Protein AF-A0A8C4NGH7-F1 (afdb_monomer)

Organism: Eptatretus burgeri (NCBI:txid7764)

Mean predicted aligned error: 16.26 Å

pLDDT: mean 72.58, std 25.16, range [23.64, 98.5]

InterPro domains:
  IPR001079 Galectin, carbohydrate recognition domain [PF00337] (56-141)
  IPR001079 Galectin, carbohydrate recognition domain [PS51304] (57-165)
  IPR001079 Galectin, carbohydrate recognition domain [SM00276] (55-165)
  IPR001079 Galectin, carbohydrate recognition domain [SM00908] (61-165)
  IPR001079 Galectin, carbohydrate recognition domain [cd00070] (57-141)
  IPR013320 Concanavalin A-like lectin/glucanase domain superfamily [SSF49899] (52-142)
  IPR044156 Galectin-like [PTHR11346] (48-142)

Structure (mmCIF, N/CA/C/O backbone):
data_AF-A0A8C4NGH7-F1
#
_entry.id   AF-A0A8C4NGH7-F1
#
loop_
_atom_site.group_PDB
_atom_site.id
_atom_site.type_symbol
_atom_site.label_atom_id
_atom_site.label_alt_id
_atom_site.label_comp_id
_atom_site.label_asym_id
_atom_site.label_entity_id
_atom_site.label_seq_id
_atom_site.pdbx_PDB_ins_code
_atom_site.Cartn_x
_atom_site.Cartn_y
_atom_site.Cartn_z
_atom_site.occupancy
_atom_site.B_iso_or_equiv
_atom_site.auth_seq_id
_atom_site.auth_comp_id
_atom_site.auth_asym_id
_atom_site.auth_atom_id
_atom_site.pdbx_PDB_model_num
ATOM 1 N N . MET A 1 1 ? 7.669 4.379 12.707 1.00 23.64 1 MET A N 1
ATOM 2 C CA . MET A 1 1 ? 7.818 3.039 12.098 1.00 23.64 1 MET A CA 1
ATOM 3 C C . MET A 1 1 ? 6.570 2.270 12.477 1.00 23.64 1 MET A C 1
ATOM 5 O O . MET A 1 1 ? 6.310 2.202 13.666 1.00 23.64 1 MET A O 1
ATOM 9 N N . ILE A 1 2 ? 5.733 1.847 11.528 1.00 25.05 2 ILE A N 1
ATOM 10 C CA . ILE A 1 2 ? 4.438 1.231 11.863 1.00 25.05 2 ILE A CA 1
ATOM 11 C C . ILE A 1 2 ? 4.459 -0.230 11.435 1.00 25.05 2 ILE A C 1
ATOM 13 O O . ILE A 1 2 ? 4.756 -0.557 10.286 1.00 25.05 2 ILE A O 1
ATOM 17 N N . GLU A 1 3 ? 4.181 -1.073 12.421 1.00 24.80 3 GLU A N 1
ATOM 18 C CA . GLU A 1 3 ? 4.043 -2.518 12.353 1.00 24.80 3 GLU A CA 1
ATOM 19 C C . GLU A 1 3 ? 2.740 -2.893 11.625 1.00 24.80 3 GLU A C 1
ATOM 21 O O . GLU A 1 3 ? 1.686 -2.288 11.811 1.00 24.80 3 GLU A O 1
ATOM 26 N N . SER A 1 4 ? 2.815 -3.871 10.735 1.00 30.39 4 SER A N 1
ATOM 27 C CA . SER A 1 4 ? 1.724 -4.426 9.932 1.00 30.39 4 SER A CA 1
ATOM 28 C C . SER A 1 4 ? 2.105 -5.844 9.520 1.00 30.39 4 SER A C 1
ATOM 30 O O . SER A 1 4 ? 2.821 -6.062 8.545 1.00 30.39 4 SER A O 1
ATOM 32 N N . THR A 1 5 ? 1.698 -6.809 10.339 1.00 29.20 5 THR A N 1
ATOM 33 C CA . THR A 1 5 ? 1.953 -8.241 10.172 1.00 29.20 5 THR A CA 1
ATOM 34 C C . THR A 1 5 ? 1.514 -8.717 8.785 1.00 29.20 5 THR A C 1
ATOM 36 O O . THR A 1 5 ? 0.341 -8.594 8.435 1.00 29.20 5 THR A O 1
ATOM 39 N N . PHE A 1 6 ? 2.430 -9.308 8.015 1.00 35.62 6 PHE A N 1
ATOM 40 C CA . PHE A 1 6 ? 2.111 -9.964 6.745 1.00 35.62 6 PHE A CA 1
ATOM 41 C C . PHE A 1 6 ? 2.149 -11.485 6.919 1.00 35.62 6 PHE A C 1
ATOM 43 O O . PHE A 1 6 ? 3.061 -12.025 7.522 1.00 35.62 6 PHE A O 1
ATOM 50 N N . SER A 1 7 ? 1.170 -12.222 6.408 1.00 25.78 7 SER A N 1
ATOM 51 C CA . SER A 1 7 ? 1.259 -13.685 6.298 1.00 25.78 7 SER A CA 1
ATOM 52 C C . SER A 1 7 ? 1.273 -14.055 4.824 1.00 25.78 7 SER A C 1
ATOM 54 O O . SER A 1 7 ? 0.257 -13.931 4.139 1.00 25.78 7 SER A O 1
ATOM 56 N N . LEU A 1 8 ? 2.431 -14.488 4.324 1.00 30.92 8 LEU A N 1
ATOM 57 C CA . LEU A 1 8 ? 2.545 -15.061 2.989 1.00 30.92 8 LEU A CA 1
ATOM 58 C C . LEU A 1 8 ? 2.083 -16.520 3.075 1.00 30.92 8 LEU A C 1
ATOM 60 O O . LEU A 1 8 ? 2.815 -17.372 3.565 1.00 30.92 8 LEU A O 1
ATOM 64 N N . VAL A 1 9 ? 0.860 -16.804 2.632 1.00 26.34 9 VAL A N 1
ATOM 65 C CA . VAL A 1 9 ? 0.392 -18.181 2.440 1.00 26.34 9 VAL A CA 1
ATOM 66 C C . VAL A 1 9 ? 0.198 -18.369 0.945 1.00 26.34 9 VAL A C 1
ATOM 68 O O . VAL A 1 9 ? -0.762 -17.870 0.367 1.00 26.34 9 VAL A O 1
ATOM 71 N N . THR A 1 10 ? 1.133 -19.063 0.305 1.00 27.73 10 THR A N 1
ATOM 72 C CA . THR A 1 10 ? 0.933 -19.612 -1.038 1.00 27.73 10 THR A CA 1
ATOM 73 C C . THR A 1 10 ? 0.977 -21.130 -0.945 1.00 27.73 10 THR A C 1
ATOM 75 O O . THR A 1 10 ? 2.050 -21.674 -0.687 1.00 27.73 10 THR A O 1
ATOM 78 N N . PRO A 1 11 ? -0.139 -21.827 -1.203 1.00 31.75 11 PRO A N 1
ATOM 79 C CA . PRO A 1 11 ? -0.091 -23.226 -1.583 1.00 31.75 11 PRO A CA 1
ATOM 80 C C . PRO A 1 11 ? -0.829 -23.417 -2.912 1.00 31.75 11 PRO A C 1
ATOM 82 O O . PRO A 1 11 ? -2.027 -23.170 -2.969 1.00 31.75 11 PRO A O 1
ATOM 85 N N . TRP A 1 12 ? -0.145 -23.879 -3.965 1.00 28.33 12 TRP A N 1
ATOM 86 C CA . TRP A 1 12 ? -0.728 -24.883 -4.867 1.00 28.33 12 TRP A CA 1
ATOM 87 C C . TRP A 1 12 ? 0.313 -25.475 -5.832 1.00 28.33 12 TRP A C 1
ATOM 89 O O . TRP A 1 12 ? 0.667 -24.867 -6.837 1.00 28.33 12 TRP A O 1
ATOM 99 N N . PHE A 1 13 ? 0.729 -26.711 -5.570 1.00 31.38 13 PHE A N 1
ATOM 100 C CA . PHE A 1 13 ? 0.870 -27.723 -6.615 1.00 31.38 13 PHE A CA 1
ATOM 101 C C . PHE A 1 13 ? 0.069 -28.934 -6.127 1.00 31.38 13 PHE A C 1
ATOM 103 O O . PHE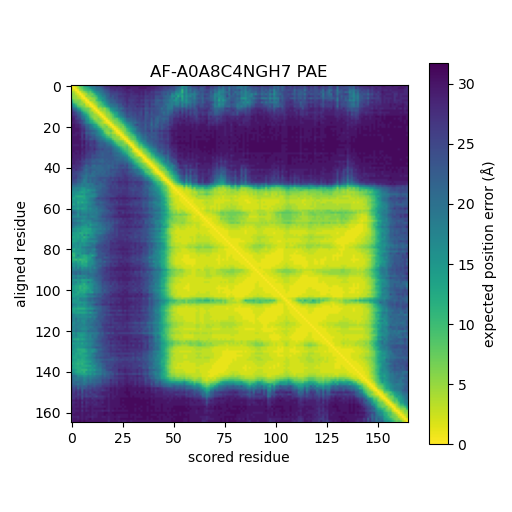 A 1 13 ? 0.574 -29.742 -5.356 1.00 31.38 13 PHE A O 1
ATOM 110 N N . ALA A 1 14 ? -1.203 -29.037 -6.519 1.00 30.02 14 ALA A N 1
ATOM 111 C CA . ALA A 1 14 ? -1.881 -30.326 -6.508 1.00 30.02 14 ALA A CA 1
ATOM 112 C C . ALA A 1 14 ? -1.475 -31.045 -7.796 1.00 30.02 14 ALA A C 1
ATOM 114 O O . ALA A 1 14 ? -1.844 -30.616 -8.889 1.00 30.02 14 ALA A O 1
ATOM 115 N N . ALA A 1 15 ? -0.685 -32.105 -7.660 1.00 32.03 15 ALA A N 1
ATOM 116 C CA . ALA A 1 15 ? -0.432 -33.054 -8.729 1.00 32.03 15 ALA A CA 1
ATOM 117 C C . ALA A 1 15 ? -1.364 -34.263 -8.540 1.00 32.03 15 ALA A C 1
ATOM 119 O O . ALA A 1 15 ? -1.253 -34.994 -7.564 1.00 32.03 15 ALA A O 1
ATOM 120 N N . PHE A 1 16 ? -2.293 -34.380 -9.489 1.00 32.56 16 PHE A N 1
ATOM 121 C CA . PHE A 1 16 ? -2.906 -35.574 -10.082 1.00 32.56 16 PHE A CA 1
ATOM 122 C C . PHE A 1 16 ? -3.506 -36.694 -9.206 1.00 32.56 16 PHE A C 1
ATOM 124 O O . PHE A 1 16 ? -2.825 -37.516 -8.609 1.00 32.56 16 PHE A O 1
ATOM 131 N N . SER A 1 17 ? -4.839 -36.751 -9.299 1.00 33.84 17 SER A N 1
ATOM 132 C CA . SER A 1 17 ? -5.652 -37.866 -9.810 1.00 33.84 17 SER A CA 1
ATOM 133 C C . SER A 1 17 ? -5.343 -39.300 -9.368 1.00 33.84 17 SER A C 1
ATOM 135 O O . SER A 1 17 ? -4.386 -39.908 -9.835 1.00 33.84 17 SER A O 1
ATOM 137 N N . SER A 1 18 ? -6.301 -39.913 -8.663 1.00 39.00 18 SER A N 1
ATOM 138 C CA . SER A 1 18 ? -6.813 -41.259 -8.984 1.00 39.00 18 SER A CA 1
ATOM 139 C C . SER A 1 18 ? -8.136 -41.531 -8.262 1.00 39.00 18 SER A C 1
ATOM 141 O O . SER A 1 18 ? -8.228 -41.326 -7.053 1.00 39.00 18 SER A O 1
ATOM 143 N N . PRO A 1 19 ? -9.135 -42.074 -8.974 1.00 41.19 19 PRO A N 1
ATOM 144 C CA . PRO A 1 19 ? -9.869 -43.197 -8.412 1.00 41.19 19 PRO A CA 1
ATOM 145 C C . PRO A 1 19 ? -9.953 -44.323 -9.450 1.00 41.19 19 PRO A C 1
ATOM 147 O O . PRO A 1 19 ? -10.578 -44.170 -10.496 1.00 41.19 19 PRO A O 1
ATOM 150 N N . HIS A 1 20 ? -9.325 -45.464 -9.167 1.00 37.88 20 HIS A N 1
ATOM 151 C CA . HIS A 1 20 ? -9.575 -46.688 -9.922 1.00 37.88 20 HIS A CA 1
ATOM 152 C C . HIS A 1 20 ? -10.700 -47.467 -9.230 1.00 37.88 20 HIS A C 1
ATOM 154 O O . HIS A 1 20 ? -10.582 -47.852 -8.069 1.00 37.88 20 HIS A O 1
ATOM 160 N N . LEU A 1 21 ? -11.799 -47.668 -9.954 1.00 38.41 21 LEU A N 1
ATOM 161 C CA . LEU A 1 21 ? -12.947 -48.500 -9.587 1.00 38.41 21 LEU A CA 1
ATOM 162 C C . LEU A 1 21 ? -12.585 -49.996 -9.618 1.00 38.41 21 LEU A C 1
ATOM 164 O O . LEU A 1 21 ? -11.875 -50.416 -10.526 1.00 38.41 21 LEU A O 1
ATOM 168 N N . ALA A 1 22 ? -13.133 -50.805 -8.704 1.00 34.81 22 ALA A N 1
ATOM 169 C CA . ALA A 1 22 ? -13.537 -52.202 -8.944 1.00 34.81 22 ALA A CA 1
ATOM 170 C C . ALA A 1 22 ? -14.407 -52.733 -7.778 1.00 34.81 22 ALA A C 1
ATOM 172 O O . ALA A 1 22 ? -14.364 -52.208 -6.672 1.00 34.81 22 ALA A O 1
ATOM 173 N N . LEU A 1 23 ? -15.227 -53.737 -8.094 1.00 36.78 23 LEU A N 1
ATOM 174 C CA . LEU A 1 23 ? -16.569 -54.100 -7.591 1.00 36.78 23 LEU A CA 1
ATOM 175 C C . LEU A 1 23 ? -16.597 -55.190 -6.464 1.00 36.78 23 LEU A C 1
ATOM 177 O O . LEU A 1 23 ? -15.529 -55.618 -6.034 1.00 36.78 23 LEU A O 1
ATOM 181 N N . PRO A 1 24 ? -17.791 -55.621 -5.961 1.00 49.91 24 PRO A N 1
ATOM 182 C CA . PRO A 1 24 ? -18.009 -56.216 -4.627 1.00 49.91 24 PRO A CA 1
ATOM 183 C C . PRO A 1 24 ? -18.386 -57.725 -4.624 1.00 49.91 24 PRO A C 1
ATOM 185 O O . PRO A 1 24 ? -18.369 -58.360 -5.674 1.00 49.91 24 PRO A O 1
ATOM 188 N N . SER A 1 25 ? -18.848 -58.214 -3.447 1.00 37.22 25 SER A N 1
ATOM 189 C CA . SER A 1 25 ? -19.516 -59.501 -3.072 1.00 37.22 25 SER A CA 1
ATOM 190 C C . SER A 1 25 ? -18.584 -60.584 -2.488 1.00 37.22 25 SER A C 1
ATOM 192 O O . SER A 1 25 ? -17.466 -60.717 -2.956 1.00 37.22 25 SER A O 1
ATOM 194 N N . HIS A 1 26 ? -18.889 -61.423 -1.484 1.00 43.88 26 HIS A N 1
ATOM 195 C CA . HIS A 1 26 ? -19.975 -61.663 -0.507 1.00 43.88 26 HIS A CA 1
ATOM 196 C C . HIS A 1 26 ? -19.394 -62.655 0.575 1.00 43.88 26 HIS A C 1
ATOM 198 O O . HIS A 1 26 ? -18.194 -62.924 0.526 1.00 43.88 26 HIS A O 1
ATOM 204 N N . PRO A 1 27 ? -20.141 -63.159 1.590 1.00 52.16 27 PRO A N 1
ATOM 205 C CA . PRO A 1 27 ? -19.602 -63.547 2.905 1.00 52.16 27 PRO A CA 1
ATOM 206 C C . PRO A 1 27 ? -19.311 -65.053 3.083 1.00 52.16 27 PRO A C 1
ATOM 208 O O . PRO A 1 27 ? -19.941 -65.872 2.430 1.00 52.16 27 PRO A O 1
ATOM 211 N N . HIS A 1 28 ? -18.414 -65.403 4.018 1.00 32.97 28 HIS A N 1
ATOM 212 C CA . HIS A 1 28 ? -18.579 -66.396 5.106 1.00 32.97 28 HIS A CA 1
ATOM 213 C C . HIS A 1 28 ? -17.218 -66.768 5.749 1.00 32.97 28 HIS A C 1
ATOM 215 O O . HIS A 1 28 ? -16.278 -67.140 5.064 1.00 32.97 28 HIS A O 1
ATOM 221 N N . SER A 1 29 ? -17.175 -66.693 7.089 1.00 43.34 29 SER A N 1
ATOM 222 C CA . SER A 1 29 ? -16.473 -67.583 8.039 1.00 43.34 29 SER A CA 1
ATOM 223 C C . SER A 1 29 ? -15.023 -68.036 7.767 1.00 43.34 29 SER A C 1
ATOM 225 O O . SER A 1 29 ? -14.811 -69.010 7.055 1.00 43.34 29 SER A O 1
ATOM 227 N N . SER A 1 30 ? -14.071 -67.510 8.551 1.00 39.31 30 SER A N 1
ATOM 228 C CA . SER A 1 30 ? -13.214 -68.319 9.449 1.00 39.31 30 SER A CA 1
ATOM 229 C C . SER A 1 30 ? -12.255 -67.424 10.241 1.00 39.31 30 SER A C 1
ATOM 231 O O . SER A 1 30 ? -11.537 -66.600 9.681 1.00 39.31 30 SER A O 1
ATOM 233 N N . SER A 1 31 ? -12.264 -67.600 11.558 1.00 49.75 31 SER A N 1
ATOM 234 C CA . SER A 1 31 ? -11.407 -66.963 12.556 1.00 49.75 31 SER A CA 1
ATOM 235 C C . SER A 1 31 ? -9.915 -67.245 12.339 1.00 49.75 31 SER A C 1
ATOM 237 O O . SER A 1 31 ? -9.483 -68.391 12.452 1.00 49.75 31 SER A O 1
ATOM 239 N N . LEU A 1 32 ? -9.130 -66.185 12.132 1.00 49.22 32 LEU A N 1
ATOM 240 C CA . LEU A 1 32 ? -7.673 -66.165 12.298 1.00 49.22 32 LEU A CA 1
ATOM 241 C C . LEU A 1 32 ? -7.296 -64.993 13.224 1.00 49.22 32 LEU A C 1
ATOM 243 O O . LEU A 1 32 ? -7.930 -63.937 13.142 1.00 49.22 32 LEU A O 1
ATOM 247 N N . PRO A 1 33 ? -6.295 -65.140 14.111 1.00 39.66 33 PRO A N 1
ATOM 248 C CA . PRO A 1 33 ? -5.850 -64.045 14.963 1.00 39.66 33 PRO A CA 1
ATOM 249 C C . PRO A 1 33 ? -5.178 -62.961 14.108 1.00 39.66 33 PRO A C 1
ATOM 251 O O . PRO A 1 33 ? -4.190 -63.209 13.419 1.00 39.66 33 PRO A O 1
ATOM 254 N N . HIS A 1 34 ? -5.743 -61.753 14.144 1.00 49.16 34 HIS A N 1
ATOM 255 C CA . HIS A 1 34 ? -5.190 -60.561 13.505 1.00 49.16 34 HIS A CA 1
ATOM 256 C C . HIS A 1 34 ? -3.781 -60.270 14.055 1.00 49.16 34 HIS A C 1
ATOM 258 O O . HIS A 1 34 ? -3.642 -60.123 15.273 1.00 49.16 34 HIS A O 1
ATOM 264 N N . PRO A 1 35 ? -2.743 -60.096 13.215 1.00 43.44 35 PRO A N 1
ATOM 265 C CA . PRO A 1 35 ? -1.551 -59.396 13.657 1.00 43.44 35 PRO A CA 1
ATOM 266 C C . PRO A 1 35 ? -1.956 -57.949 13.948 1.00 43.44 35 PRO A C 1
ATOM 268 O O . PRO A 1 35 ? -2.593 -57.288 13.125 1.00 43.44 35 PRO A O 1
ATOM 271 N N . SER A 1 36 ? -1.631 -57.477 15.150 1.00 44.59 36 SER A N 1
ATOM 272 C CA . SER A 1 36 ? -1.787 -56.087 15.565 1.00 44.59 36 SER A CA 1
ATOM 273 C C . SER A 1 36 ? -1.236 -55.168 14.479 1.00 44.59 36 SER A C 1
ATOM 275 O O . SER A 1 36 ? -0.027 -55.150 14.234 1.00 44.59 36 SER A O 1
ATOM 277 N N . SER A 1 37 ? -2.127 -54.433 13.811 1.00 51.03 37 SER A N 1
ATOM 278 C CA . SER A 1 37 ? -1.760 -53.374 12.879 1.00 51.03 37 SER A CA 1
ATOM 279 C C . SER A 1 37 ? -0.715 -52.486 13.556 1.00 51.03 37 SER A C 1
ATOM 281 O O . SER A 1 37 ? -0.970 -52.055 14.686 1.00 51.03 37 SER A O 1
ATOM 283 N N . PRO A 1 38 ? 0.437 -52.187 12.926 1.00 48.16 38 PRO A N 1
ATOM 284 C CA . PRO A 1 38 ? 1.316 -51.168 13.466 1.00 48.16 38 PRO A CA 1
ATOM 285 C C . PRO A 1 38 ? 0.475 -49.901 13.569 1.00 48.16 38 PRO A C 1
ATOM 287 O O . PRO A 1 38 ? -0.164 -49.487 12.594 1.00 48.16 38 PRO A O 1
ATOM 290 N N . SER A 1 39 ? 0.394 -49.356 14.779 1.00 49.19 39 SER A N 1
ATOM 291 C CA . SER A 1 39 ? -0.213 -48.065 15.052 1.00 49.19 39 SER A CA 1
ATOM 292 C C . SER A 1 39 ? 0.293 -47.110 13.981 1.00 49.19 39 SER A C 1
ATOM 294 O O . SER A 1 39 ? 1.486 -46.818 13.916 1.00 49.19 39 SER A O 1
ATOM 296 N N . ARG A 1 40 ? -0.601 -46.687 13.076 1.00 51.16 40 ARG A N 1
ATOM 297 C CA . ARG A 1 40 ? -0.307 -45.617 12.128 1.00 51.16 40 ARG A CA 1
ATOM 298 C C . ARG A 1 40 ? 0.023 -44.411 12.991 1.00 51.16 40 ARG A C 1
ATOM 300 O O . ARG A 1 40 ? -0.875 -43.723 13.465 1.00 51.16 40 ARG A O 1
ATOM 307 N N . SER A 1 41 ? 1.308 -44.188 13.235 1.00 50.09 41 SER A N 1
ATOM 308 C CA . SER A 1 41 ? 1.807 -42.906 13.679 1.00 50.09 41 SER A CA 1
ATOM 309 C C . SER A 1 41 ? 1.421 -41.948 12.565 1.00 50.09 41 SER A C 1
ATOM 311 O O . SER A 1 41 ? 2.055 -41.923 11.508 1.00 50.09 41 SER A O 1
ATOM 313 N N . PHE A 1 42 ? 0.309 -41.236 12.751 1.00 57.75 42 PHE A N 1
ATOM 314 C CA . PHE A 1 42 ? 0.030 -40.063 11.946 1.00 57.75 42 PHE A CA 1
ATOM 315 C C . PHE A 1 42 ? 1.304 -39.217 12.011 1.00 57.75 42 PHE A C 1
ATOM 317 O O . PHE A 1 42 ? 1.797 -38.986 13.123 1.00 57.75 42 PHE A O 1
ATOM 324 N N . PRO A 1 43 ? 1.905 -38.836 10.867 1.00 62.50 43 PRO A N 1
ATOM 325 C CA . PRO A 1 43 ? 3.041 -37.934 10.915 1.00 62.50 43 PRO A CA 1
ATOM 326 C C . PRO A 1 43 ? 2.605 -36.718 11.738 1.00 62.50 43 PRO A C 1
ATOM 328 O O . PRO A 1 43 ? 1.454 -36.288 11.583 1.00 62.50 43 PRO A O 1
ATOM 331 N N . PRO A 1 44 ? 3.456 -36.207 12.646 1.00 52.91 44 PRO A N 1
ATOM 332 C CA . PRO A 1 44 ? 3.106 -35.043 13.439 1.00 52.91 44 PRO A CA 1
ATOM 333 C C . PRO A 1 44 ? 2.620 -33.970 12.472 1.00 52.91 44 PRO A C 1
ATOM 335 O O . PRO A 1 44 ? 3.316 -33.629 11.515 1.00 52.91 44 PRO A O 1
ATOM 338 N N . SER A 1 45 ? 1.382 -33.523 12.671 1.00 58.72 45 SER A N 1
ATOM 339 C CA . SER A 1 45 ? 0.783 -32.439 11.909 1.00 58.72 45 SER A CA 1
ATOM 340 C C . SER A 1 45 ? 1.760 -31.272 11.944 1.00 58.72 45 SER A C 1
ATOM 342 O O . SER A 1 45 ? 1.945 -30.661 12.998 1.00 58.72 45 SER A O 1
ATOM 344 N N . PHE A 1 46 ? 2.443 -31.014 10.827 1.00 56.31 46 PHE A N 1
ATOM 345 C CA . PHE A 1 46 ? 3.331 -29.868 10.721 1.00 56.31 46 PHE A CA 1
ATOM 346 C C . PHE A 1 46 ? 2.513 -28.624 11.088 1.00 56.31 46 PHE A C 1
ATOM 348 O O . PHE A 1 46 ? 1.443 -28.433 10.506 1.00 56.31 46 PHE A O 1
ATOM 355 N N . PRO A 1 47 ? 2.952 -27.784 12.038 1.00 50.97 47 PRO A N 1
ATOM 356 C CA . PRO A 1 47 ? 2.289 -26.511 12.269 1.00 50.97 47 PRO A CA 1
ATOM 357 C C . PRO A 1 47 ? 2.419 -25.671 10.991 1.00 50.97 47 PRO A C 1
ATOM 359 O O . PRO A 1 47 ? 3.493 -25.176 10.657 1.00 50.97 47 PRO A O 1
ATOM 362 N N . THR A 1 48 ? 1.324 -25.540 10.241 1.00 59.06 48 THR A N 1
ATOM 363 C CA . THR A 1 48 ? 1.274 -24.964 8.883 1.00 59.06 48 THR A CA 1
ATOM 364 C C . THR A 1 48 ? 1.426 -23.442 8.829 1.00 59.06 48 THR A C 1
ATOM 366 O O . THR A 1 48 ? 1.088 -22.818 7.827 1.00 59.06 48 THR A O 1
ATOM 369 N N . HIS A 1 49 ? 1.913 -22.805 9.890 1.00 59.56 49 HIS A N 1
ATOM 370 C CA . HIS A 1 49 ? 2.002 -21.354 9.964 1.00 59.56 49 HIS A CA 1
ATOM 371 C C . HIS A 1 49 ? 3.442 -20.962 10.255 1.00 59.56 49 HIS A C 1
ATOM 373 O O . HIS A 1 49 ? 3.867 -20.886 11.405 1.00 59.56 49 HIS A O 1
ATOM 379 N N . SER A 1 50 ? 4.197 -20.699 9.185 1.00 69.69 50 SER A N 1
ATOM 380 C CA . SER A 1 50 ? 5.427 -19.922 9.306 1.00 69.69 50 SER A CA 1
ATOM 381 C C . SER A 1 50 ? 5.111 -18.628 10.066 1.00 69.69 50 SER A C 1
ATOM 383 O O . SER A 1 50 ? 4.093 -17.996 9.748 1.00 69.69 50 SER A O 1
ATOM 385 N N . PRO A 1 51 ? 5.944 -18.214 11.034 1.00 79.00 51 PRO A N 1
ATOM 386 C CA . PRO A 1 51 ? 5.733 -16.954 11.726 1.00 79.00 51 PRO A CA 1
ATOM 387 C C . PRO A 1 51 ? 5.691 -15.800 10.711 1.00 79.00 51 PRO A C 1
ATOM 389 O O . PRO A 1 51 ? 6.342 -15.876 9.661 1.00 79.00 51 PRO A O 1
ATOM 392 N N . PRO A 1 52 ? 4.920 -14.737 10.989 1.00 81.06 52 PRO A N 1
ATOM 393 C CA . PRO A 1 52 ? 4.908 -13.567 10.126 1.00 81.06 52 PRO A CA 1
ATOM 394 C C . PRO A 1 52 ? 6.326 -12.985 10.011 1.00 81.06 52 PRO A C 1
ATOM 396 O O . PRO A 1 52 ? 7.081 -13.010 10.987 1.00 81.06 52 PRO A O 1
ATOM 399 N N . PRO A 1 53 ? 6.723 -12.475 8.833 1.00 84.75 53 PRO A N 1
ATOM 400 C CA . PRO A 1 53 ? 8.046 -11.931 8.652 1.00 84.75 53 PRO A CA 1
ATOM 401 C C . PRO A 1 53 ? 8.195 -10.622 9.443 1.00 84.75 53 PRO A C 1
ATOM 403 O O . PRO A 1 53 ? 7.213 -9.894 9.633 1.00 84.75 53 PRO A O 1
ATOM 406 N N . PRO A 1 54 ? 9.427 -10.291 9.863 1.00 84.69 54 PRO A N 1
ATOM 407 C CA . PRO A 1 54 ? 9.719 -9.010 10.487 1.00 84.69 54 PRO A CA 1
ATOM 408 C C . PRO A 1 54 ? 9.492 -7.853 9.507 1.00 84.69 54 PRO A C 1
ATOM 410 O O . PRO A 1 54 ? 9.529 -8.025 8.284 1.00 84.69 54 PRO A O 1
ATOM 413 N N . LEU A 1 55 ? 9.268 -6.663 10.064 1.00 85.00 55 LEU A N 1
ATOM 414 C CA . LEU A 1 55 ? 8.957 -5.451 9.313 1.00 85.00 55 LEU A CA 1
ATOM 415 C C . LEU A 1 55 ? 10.017 -4.367 9.540 1.00 85.00 55 LEU A C 1
ATOM 417 O O . LEU A 1 55 ? 10.519 -4.259 10.657 1.00 85.00 55 LEU A O 1
ATOM 421 N N . PRO A 1 56 ? 10.318 -3.526 8.531 1.00 92.00 56 PRO A N 1
ATOM 422 C CA . PRO A 1 56 ? 9.754 -3.541 7.179 1.00 92.00 56 PRO A CA 1
ATOM 423 C C . PRO A 1 56 ? 10.167 -4.791 6.388 1.00 92.00 56 PRO A C 1
ATOM 425 O O . PRO A 1 56 ? 11.307 -5.240 6.455 1.00 92.00 56 PRO A O 1
ATOM 428 N N . PHE A 1 57 ? 9.224 -5.352 5.631 1.00 90.31 57 PHE A N 1
ATOM 429 C CA . PHE A 1 57 ? 9.463 -6.533 4.809 1.00 90.31 57 PHE A CA 1
ATOM 430 C C . PHE A 1 57 ? 9.786 -6.128 3.372 1.00 90.31 57 PHE A C 1
ATOM 432 O O . PHE A 1 57 ? 9.053 -5.351 2.761 1.00 90.31 57 PHE A O 1
ATOM 439 N N . SER A 1 58 ? 10.860 -6.690 2.820 1.00 90.94 58 SER A N 1
ATOM 440 C CA . SER A 1 58 ? 11.252 -6.494 1.426 1.00 90.94 58 SER A CA 1
ATOM 441 C C . SER A 1 58 ? 11.727 -7.812 0.831 1.00 90.94 58 SER A C 1
ATOM 443 O O . SER A 1 58 ? 12.541 -8.514 1.434 1.00 90.94 58 SER A O 1
ATOM 445 N N . LYS A 1 59 ? 11.219 -8.153 -0.356 1.00 91.31 59 LYS A N 1
ATOM 446 C CA . LYS A 1 59 ? 11.693 -9.290 -1.147 1.00 91.31 59 LYS A CA 1
ATOM 447 C C . LYS A 1 59 ? 11.668 -8.963 -2.640 1.00 91.31 59 LYS A C 1
ATOM 449 O O . LYS A 1 59 ? 10.697 -8.360 -3.101 1.00 91.31 59 LYS A O 1
ATOM 454 N N . PRO A 1 60 ? 12.682 -9.404 -3.407 1.00 89.69 60 PRO A N 1
ATOM 455 C CA . PRO A 1 60 ? 12.618 -9.390 -4.861 1.00 89.69 60 PRO A CA 1
ATOM 456 C C . PRO A 1 60 ? 11.448 -10.239 -5.362 1.00 89.69 60 PRO A C 1
ATOM 458 O O . PRO A 1 60 ? 11.138 -11.278 -4.777 1.00 89.69 60 PRO A O 1
ATOM 461 N N . ILE A 1 61 ? 10.832 -9.825 -6.468 1.00 88.12 61 ILE A N 1
ATOM 462 C CA . ILE A 1 61 ? 9.836 -10.631 -7.181 1.00 88.12 61 ILE A CA 1
ATOM 463 C C . ILE A 1 61 ? 10.592 -11.482 -8.211 1.00 88.12 61 ILE A C 1
ATOM 465 O O . ILE A 1 61 ? 11.108 -10.918 -9.182 1.00 88.12 61 ILE A O 1
ATOM 469 N N . PRO A 1 62 ? 10.686 -12.817 -8.033 1.00 82.75 62 PRO A N 1
ATOM 470 C CA . PRO A 1 62 ? 11.402 -13.667 -8.975 1.00 82.75 62 PRO A CA 1
ATOM 471 C C . PRO A 1 62 ? 10.779 -13.561 -10.365 1.00 82.75 62 PRO A C 1
ATOM 473 O O . PRO A 1 62 ? 9.559 -13.649 -10.512 1.00 82.75 62 PRO A O 1
ATOM 476 N N . ASN A 1 63 ? 11.617 -13.401 -11.388 1.00 83.50 63 ASN A N 1
ATOM 477 C CA . ASN A 1 63 ? 11.198 -13.276 -12.789 1.00 83.50 63 ASN A CA 1
ATOM 478 C C . ASN A 1 63 ? 10.319 -12.044 -13.095 1.00 83.50 63 ASN A C 1
ATOM 480 O O . ASN A 1 63 ? 9.655 -12.016 -14.133 1.00 83.50 63 ASN A O 1
ATOM 484 N N . GLY A 1 64 ? 10.306 -11.045 -12.205 1.00 83.19 64 GLY A N 1
ATOM 485 C CA . GLY A 1 64 ? 9.594 -9.784 -12.398 1.00 83.19 64 GLY A CA 1
ATOM 486 C C . GLY A 1 64 ? 8.066 -9.905 -12.449 1.00 83.19 64 GLY A C 1
ATOM 487 O O . GLY A 1 64 ? 7.475 -10.971 -12.258 1.00 83.19 64 GLY A O 1
ATOM 488 N N . ILE A 1 65 ? 7.417 -8.768 -12.704 1.00 86.50 65 ILE A N 1
ATOM 489 C CA . ILE A 1 65 ? 5.962 -8.666 -12.845 1.00 86.50 65 ILE A CA 1
ATOM 490 C C . ILE A 1 65 ? 5.612 -8.726 -14.337 1.00 86.50 65 ILE A C 1
ATOM 492 O O . ILE A 1 65 ? 6.145 -7.961 -15.135 1.00 86.50 65 ILE A O 1
ATOM 496 N N . ARG A 1 66 ? 4.702 -9.628 -14.713 1.00 85.75 66 ARG A N 1
ATOM 497 C CA . ARG A 1 66 ? 4.224 -9.834 -16.093 1.00 85.75 66 ARG A CA 1
ATOM 498 C C . ARG A 1 66 ? 2.708 -10.056 -16.111 1.00 85.75 66 ARG A C 1
ATOM 500 O O . ARG A 1 66 ? 2.155 -10.367 -15.055 1.00 85.75 66 ARG A O 1
ATOM 507 N N . PRO A 1 67 ? 2.016 -9.918 -17.255 1.00 87.12 67 PRO A N 1
ATOM 508 C CA . PRO A 1 67 ? 0.584 -10.203 -17.333 1.00 87.12 67 PRO A CA 1
ATOM 509 C C . PRO A 1 67 ? 0.238 -11.583 -16.754 1.00 87.12 67 PRO A C 1
ATOM 511 O O . PRO A 1 67 ? 0.953 -12.558 -16.986 1.00 87.12 67 PRO A O 1
ATOM 514 N N . GLY A 1 68 ? -0.827 -11.647 -15.953 1.00 84.56 68 GLY A N 1
ATOM 515 C CA . GLY A 1 68 ? -1.229 -12.843 -15.205 1.00 84.56 68 GLY A CA 1
ATOM 516 C C . GLY A 1 68 ? -0.546 -13.002 -13.840 1.00 84.56 68 GLY A C 1
ATOM 517 O O . GLY A 1 68 ? -0.938 -13.869 -13.058 1.00 84.56 68 GLY A O 1
ATOM 518 N N . TRP A 1 69 ? 0.441 -12.163 -13.512 1.00 88.94 69 TRP A N 1
ATOM 519 C CA . TRP A 1 69 ? 1.053 -12.146 -12.186 1.00 88.94 69 TRP A CA 1
ATOM 520 C C . TRP A 1 69 ? 0.074 -11.638 -11.123 1.00 88.94 69 TRP A C 1
ATOM 522 O O . TRP A 1 69 ? -0.718 -10.722 -11.369 1.00 88.94 69 TRP A O 1
ATOM 532 N N . ARG A 1 70 ? 0.159 -12.220 -9.921 1.00 90.56 70 ARG A N 1
ATOM 533 C CA . ARG A 1 70 ? -0.653 -11.820 -8.774 1.00 90.56 70 ARG A CA 1
ATOM 534 C C . ARG A 1 70 ? 0.155 -11.781 -7.484 1.00 90.56 70 ARG A C 1
ATOM 536 O O . ARG A 1 70 ? 0.977 -12.663 -7.247 1.00 90.56 70 ARG A O 1
ATOM 543 N N . LEU A 1 71 ? -0.160 -10.817 -6.629 1.00 88.62 71 LEU A N 1
ATOM 544 C CA . LEU A 1 71 ? 0.315 -10.758 -5.249 1.00 88.62 71 LEU A CA 1
ATOM 545 C C . LEU A 1 71 ? -0.876 -10.739 -4.308 1.00 88.62 71 LEU A C 1
ATOM 547 O O . LEU A 1 71 ? -1.796 -9.945 -4.489 1.00 88.62 71 LEU A O 1
ATOM 551 N N . VAL A 1 72 ? -0.836 -11.617 -3.311 1.00 91.62 72 VAL A N 1
ATOM 552 C CA . VAL A 1 72 ? -1.820 -11.673 -2.234 1.00 91.62 72 VAL A CA 1
ATOM 553 C C . VAL A 1 72 ? -1.111 -11.335 -0.935 1.00 91.62 72 VAL A C 1
ATOM 555 O O . VAL A 1 72 ? -0.106 -11.951 -0.583 1.00 91.62 72 VAL A O 1
ATOM 558 N N . ILE A 1 73 ? -1.636 -10.334 -0.245 1.00 92.62 73 ILE A N 1
ATOM 559 C CA . ILE A 1 73 ? -1.128 -9.839 1.024 1.00 92.62 73 ILE A CA 1
ATOM 560 C C . ILE A 1 73 ? -2.234 -10.004 2.057 1.00 92.62 73 ILE A C 1
ATOM 562 O O . ILE A 1 73 ? -3.268 -9.353 1.963 1.00 92.62 73 ILE A O 1
ATOM 566 N N . ASN A 1 74 ? -1.992 -10.855 3.050 1.00 93.06 74 ASN A N 1
ATOM 567 C CA . ASN A 1 74 ? -2.878 -11.037 4.193 1.00 93.06 74 ASN A CA 1
ATOM 568 C C . ASN A 1 74 ? -2.274 -10.374 5.423 1.00 93.06 74 ASN A C 1
ATOM 570 O O . ASN A 1 74 ? -1.081 -10.549 5.684 1.00 93.06 74 ASN A O 1
ATOM 574 N N . GLY A 1 75 ? -3.098 -9.681 6.201 1.00 90.88 75 GLY A N 1
ATOM 575 C CA . GLY A 1 75 ? -2.657 -9.046 7.436 1.00 90.88 75 GLY A CA 1
ATOM 576 C C . GLY A 1 75 ? -3.807 -8.698 8.367 1.00 90.88 75 GLY A C 1
ATOM 577 O O . GLY A 1 75 ? -4.973 -8.916 8.044 1.00 90.88 75 GLY A O 1
ATOM 578 N N . THR A 1 76 ? -3.458 -8.152 9.524 1.00 94.19 76 THR A N 1
ATOM 579 C CA . THR A 1 76 ? -4.397 -7.566 10.484 1.00 94.19 76 THR A CA 1
ATOM 580 C C . THR A 1 76 ? -3.937 -6.145 10.763 1.00 94.19 76 THR A C 1
ATOM 582 O O . THR A 1 76 ? -2.741 -5.908 10.934 1.00 94.19 76 THR A O 1
ATOM 585 N N . VAL A 1 77 ? -4.864 -5.191 10.778 1.00 94.50 77 VAL A N 1
ATOM 586 C CA . VAL A 1 77 ? -4.534 -3.808 11.136 1.00 94.50 77 VAL A CA 1
ATOM 587 C C . VAL A 1 77 ? -4.337 -3.714 12.647 1.00 94.50 77 VAL A C 1
ATOM 589 O O . VAL A 1 77 ? -5.196 -4.140 13.417 1.00 94.50 77 VAL A O 1
ATOM 592 N N . ASN A 1 78 ? -3.243 -3.103 13.092 1.00 92.44 78 ASN A N 1
ATOM 593 C CA . ASN A 1 78 ? -3.006 -2.877 14.517 1.00 92.44 78 ASN A CA 1
ATOM 594 C C . ASN A 1 78 ? -3.988 -1.846 15.109 1.00 92.44 78 ASN A C 1
ATOM 596 O O . ASN A 1 78 ? -4.438 -0.930 14.414 1.00 92.44 78 ASN A O 1
ATOM 600 N N . ALA A 1 79 ? -4.275 -1.958 16.412 1.00 92.25 79 ALA A N 1
ATOM 601 C CA . ALA A 1 79 ? -5.201 -1.071 17.132 1.00 92.25 79 ALA A CA 1
ATOM 602 C C . ALA A 1 79 ? -4.902 0.423 16.918 1.00 92.25 79 ALA A C 1
ATOM 604 O O . ALA A 1 79 ? -5.812 1.203 16.685 1.00 92.2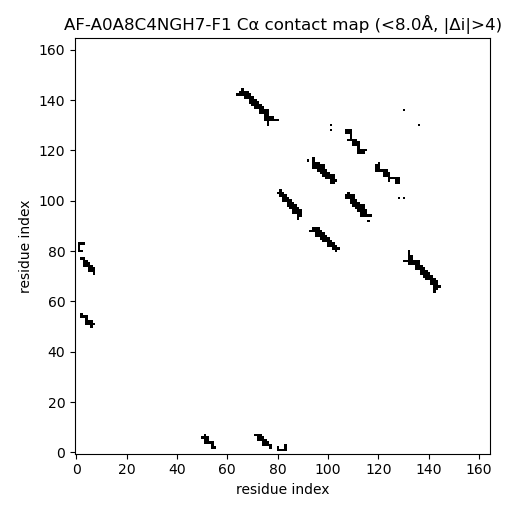5 79 ALA A O 1
ATOM 605 N N . ASN A 1 80 ? -3.618 0.790 16.913 1.00 92.75 80 ASN A N 1
ATOM 606 C CA . ASN A 1 80 ? -3.152 2.178 16.829 1.00 92.75 80 ASN A CA 1
ATOM 607 C C . ASN A 1 80 ? -2.444 2.473 15.491 1.00 92.75 80 ASN A C 1
ATOM 609 O O . ASN A 1 80 ? -1.492 3.247 15.431 1.00 92.75 80 ASN A O 1
ATOM 613 N N . CYS A 1 81 ? -2.833 1.785 14.413 1.00 93.31 81 CYS A N 1
ATOM 614 C CA . CYS A 1 81 ? -2.209 1.953 13.101 1.00 93.31 81 CYS A CA 1
ATOM 615 C C . CYS A 1 81 ? -2.579 3.306 12.473 1.00 93.31 81 CYS A C 1
ATOM 617 O O . CYS A 1 81 ? -3.687 3.471 11.985 1.00 93.31 81 CYS A O 1
ATOM 619 N N . GLU A 1 82 ? -1.658 4.266 12.404 1.00 96.00 82 GLU A N 1
ATOM 620 C CA . GLU A 1 82 ? -1.936 5.534 11.702 1.00 96.00 82 GLU A CA 1
ATOM 621 C C . GLU A 1 82 ? -1.971 5.356 10.178 1.00 96.00 82 GLU A C 1
ATOM 623 O O . GLU A 1 82 ? -2.729 6.016 9.462 1.00 96.00 82 GLU A O 1
ATOM 628 N N . ARG A 1 83 ? -1.109 4.471 9.668 1.00 96.50 83 ARG A N 1
ATOM 629 C CA . ARG A 1 83 ? -0.992 4.117 8.253 1.00 96.50 83 ARG A CA 1
ATOM 630 C C . ARG A 1 83 ? -0.162 2.855 8.069 1.00 96.50 83 ARG A C 1
ATOM 632 O O . ARG A 1 83 ? 0.745 2.589 8.854 1.00 96.50 83 ARG A O 1
ATOM 639 N N . PHE A 1 84 ? -0.371 2.169 6.953 1.00 96.44 84 PHE A N 1
ATOM 640 C CA . PHE A 1 84 ? 0.588 1.191 6.438 1.00 96.44 84 PHE A CA 1
ATOM 641 C C . PHE A 1 84 ? 0.853 1.431 4.954 1.00 96.44 84 PHE A C 1
ATOM 643 O O . PHE A 1 84 ? 0.162 2.218 4.304 1.00 96.44 84 PHE A O 1
ATOM 650 N N . VAL A 1 85 ? 1.908 0.808 4.429 1.00 97.44 85 VAL A N 1
ATOM 651 C CA . VAL A 1 85 ? 2.356 1.021 3.051 1.00 97.44 85 VAL A CA 1
ATOM 652 C C . VAL A 1 85 ? 2.689 -0.309 2.393 1.00 97.44 85 VAL A C 1
ATOM 654 O O . VAL A 1 85 ? 3.412 -1.125 2.959 1.00 97.44 85 VAL A O 1
ATOM 657 N N . ILE A 1 86 ? 2.210 -0.482 1.164 1.00 96.62 86 ILE A N 1
ATOM 658 C CA . ILE A 1 86 ? 2.642 -1.528 0.241 1.00 96.62 86 ILE A CA 1
ATOM 659 C C . ILE A 1 86 ? 3.282 -0.825 -0.956 1.00 96.62 86 ILE A C 1
ATOM 661 O O . ILE A 1 86 ? 2.631 -0.030 -1.633 1.00 96.62 86 ILE A O 1
ATOM 665 N N . ASN A 1 87 ? 4.559 -1.111 -1.212 1.00 97.00 87 ASN A N 1
ATOM 666 C CA . ASN A 1 87 ? 5.270 -0.588 -2.375 1.00 97.00 87 ASN A CA 1
ATOM 667 C C . ASN A 1 87 ? 5.566 -1.714 -3.368 1.00 97.00 87 ASN A C 1
ATOM 669 O O . ASN A 1 87 ? 6.068 -2.766 -2.971 1.00 97.00 87 ASN A O 1
ATOM 673 N N . LEU A 1 88 ? 5.340 -1.459 -4.656 1.00 95.50 88 LEU A N 1
ATOM 674 C CA . LEU A 1 88 ? 6.021 -2.180 -5.731 1.00 95.50 88 LEU A CA 1
ATOM 675 C C . LEU A 1 88 ? 7.141 -1.286 -6.247 1.00 95.50 88 LEU A C 1
ATOM 677 O O . LEU A 1 88 ? 6.910 -0.115 -6.554 1.00 95.50 88 LEU A O 1
ATOM 681 N N . MET A 1 89 ? 8.352 -1.836 -6.309 1.00 94.44 89 MET A N 1
ATOM 682 C CA . MET A 1 89 ? 9.550 -1.084 -6.670 1.00 94.44 89 MET A CA 1
ATOM 683 C C . MET A 1 89 ? 10.197 -1.652 -7.927 1.00 94.44 89 MET A C 1
ATOM 685 O O . MET A 1 89 ? 10.317 -2.870 -8.072 1.00 94.44 89 MET A O 1
ATOM 689 N N . ALA A 1 90 ? 10.643 -0.766 -8.813 1.00 90.69 90 ALA A N 1
ATOM 690 C CA . ALA A 1 90 ? 11.486 -1.135 -9.938 1.00 90.69 90 ALA A CA 1
ATOM 691 C C . ALA A 1 90 ? 12.940 -1.225 -9.458 1.00 90.69 90 ALA A C 1
ATOM 693 O O . ALA A 1 90 ? 13.567 -0.210 -9.177 1.00 90.69 90 ALA A O 1
ATOM 694 N N . SER A 1 91 ? 13.493 -2.437 -9.361 1.00 88.62 91 SER A N 1
ATOM 695 C CA . SER A 1 91 ? 14.847 -2.641 -8.815 1.00 88.62 91 SER A CA 1
ATOM 696 C C . SER A 1 91 ? 15.951 -1.928 -9.601 1.00 88.62 91 SER A C 1
ATOM 698 O O . SER A 1 91 ? 16.977 -1.598 -9.022 1.00 88.62 91 SER A O 1
ATOM 700 N N . ALA A 1 92 ? 15.751 -1.681 -10.899 1.00 88.50 92 ALA A N 1
ATOM 701 C CA . ALA A 1 92 ? 16.739 -1.005 -11.740 1.00 88.50 92 ALA A CA 1
ATOM 702 C C . ALA A 1 92 ? 16.870 0.497 -11.431 1.00 88.50 92 ALA A C 1
ATOM 704 O O . ALA A 1 92 ? 17.960 1.046 -11.549 1.00 88.50 92 ALA A O 1
ATOM 705 N N . THR A 1 93 ? 15.777 1.157 -11.040 1.00 89.00 93 THR A N 1
ATOM 706 C CA . THR A 1 93 ? 15.729 2.617 -10.84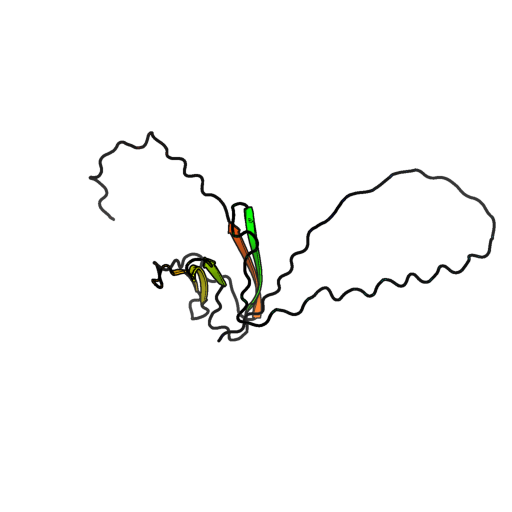3 1.00 89.00 93 THR A CA 1
ATOM 707 C C . THR A 1 93 ? 15.462 3.027 -9.396 1.00 89.00 93 THR A C 1
ATOM 709 O O . THR A 1 93 ? 15.603 4.194 -9.054 1.00 89.00 93 THR A O 1
ATOM 712 N N . ASN A 1 94 ? 15.093 2.078 -8.530 1.00 90.19 94 ASN A N 1
ATOM 713 C CA . ASN A 1 94 ? 14.565 2.313 -7.181 1.00 90.19 94 ASN A CA 1
ATOM 714 C C . ASN A 1 94 ? 13.270 3.148 -7.140 1.00 90.19 94 ASN A C 1
ATOM 716 O O . ASN A 1 94 ? 12.869 3.633 -6.076 1.00 90.19 94 ASN A O 1
ATOM 720 N N . ASP A 1 95 ? 12.571 3.260 -8.270 1.00 92.38 95 ASP A N 1
ATOM 721 C CA . ASP A 1 95 ? 11.279 3.935 -8.344 1.00 92.38 95 ASP A CA 1
ATOM 722 C C . ASP A 1 95 ? 10.183 3.134 -7.641 1.00 92.38 95 ASP A C 1
ATOM 724 O O . ASP A 1 95 ? 10.159 1.898 -7.681 1.00 92.38 95 ASP A O 1
ATOM 728 N N . LYS A 1 96 ? 9.213 3.843 -7.056 1.00 94.94 96 LYS A N 1
ATOM 729 C CA . LYS A 1 96 ? 7.974 3.243 -6.541 1.00 94.94 96 LYS A CA 1
ATOM 730 C C . LYS A 1 96 ? 6.940 3.297 -7.653 1.00 94.94 96 LYS A C 1
ATOM 732 O O . LYS A 1 96 ? 6.257 4.306 -7.812 1.00 94.94 96 LYS A O 1
ATOM 737 N N . VAL A 1 97 ? 6.827 2.213 -8.415 1.00 95.12 97 VAL A N 1
ATOM 738 C CA . VAL A 1 97 ? 5.837 2.102 -9.501 1.00 95.12 97 VAL A CA 1
ATOM 739 C C . VAL A 1 97 ? 4.411 1.989 -8.963 1.00 95.12 97 VAL A C 1
ATOM 741 O O . VAL A 1 97 ? 3.463 2.363 -9.641 1.00 95.12 97 VAL A O 1
ATOM 744 N N . LEU A 1 98 ? 4.267 1.515 -7.722 1.00 96.06 98 LEU A N 1
ATOM 745 C CA . LEU A 1 98 ? 3.036 1.595 -6.948 1.00 96.06 98 LEU A CA 1
ATOM 746 C C . LEU A 1 98 ? 3.389 1.920 -5.501 1.00 96.06 98 LEU A C 1
ATOM 748 O O . LEU A 1 98 ? 4.164 1.199 -4.875 1.00 96.06 98 LEU A O 1
ATOM 752 N N . HIS A 1 99 ? 2.769 2.960 -4.966 1.00 97.25 99 HIS A N 1
ATOM 753 C CA . HIS A 1 99 ? 2.733 3.286 -3.551 1.00 97.25 99 HIS A CA 1
ATOM 754 C C . HIS A 1 99 ? 1.282 3.218 -3.083 1.00 97.25 99 HIS A C 1
ATOM 756 O O . HIS A 1 99 ? 0.506 4.125 -3.361 1.00 97.25 99 HIS A O 1
ATOM 762 N N . PHE A 1 100 ? 0.907 2.136 -2.403 1.00 98.06 100 PHE A N 1
ATOM 763 C CA . PHE A 1 100 ? -0.422 1.945 -1.829 1.00 98.06 100 PHE A CA 1
ATOM 764 C C . PHE A 1 100 ? -0.363 2.241 -0.330 1.00 98.06 100 PHE A C 1
ATOM 766 O O . PHE A 1 100 ? 0.324 1.541 0.417 1.00 98.06 100 PHE A O 1
ATOM 773 N N . ASN A 1 101 ? -1.054 3.289 0.111 1.00 98.06 101 ASN A N 1
ATOM 774 C CA . ASN A 1 101 ? -0.937 3.823 1.461 1.00 98.06 101 ASN A CA 1
ATOM 775 C C . ASN A 1 101 ? -2.309 4.123 2.087 1.00 98.06 101 ASN A C 1
ATOM 777 O O . ASN A 1 101 ? -2.804 5.249 1.990 1.00 98.06 101 ASN A O 1
ATOM 781 N N . PRO A 1 102 ? -2.910 3.139 2.774 1.00 97.94 102 PRO A N 1
ATOM 782 C CA . PRO A 1 102 ? -4.033 3.376 3.671 1.00 97.94 102 PRO A CA 1
ATOM 783 C C . PRO A 1 102 ? -3.608 4.250 4.851 1.00 97.94 102 PRO A C 1
ATOM 785 O O . PRO A 1 102 ? -2.609 3.967 5.518 1.00 97.94 102 PRO A O 1
ATOM 788 N N . ARG A 1 103 ? -4.364 5.322 5.087 1.00 97.81 103 ARG A N 1
ATOM 789 C CA . ARG A 1 103 ? -4.200 6.294 6.173 1.00 97.81 103 ARG A CA 1
ATOM 790 C C . ARG A 1 103 ? -5.485 6.288 7.005 1.00 97.81 103 ARG A C 1
ATOM 792 O O . ARG A 1 103 ? -6.573 6.425 6.452 1.00 97.81 103 ARG A O 1
ATOM 799 N N . PHE A 1 104 ? -5.359 6.124 8.318 1.00 95.69 104 PHE A N 1
ATOM 800 C CA . PHE A 1 104 ? -6.490 5.951 9.243 1.00 95.69 104 PHE A CA 1
ATOM 801 C C . PHE A 1 104 ? -6.935 7.259 9.919 1.00 95.69 104 PHE A C 1
ATOM 803 O O . PHE A 1 104 ? -7.886 7.250 10.694 1.00 95.69 104 PHE A O 1
ATOM 810 N N . ALA A 1 105 ? -6.284 8.390 9.615 1.00 91.75 105 ALA A N 1
ATOM 811 C CA . ALA A 1 105 ? -6.752 9.714 10.034 1.00 91.75 105 ALA A CA 1
ATOM 812 C C . ALA A 1 105 ? -8.176 9.963 9.516 1.00 91.75 105 ALA A C 1
ATOM 814 O O . ALA A 1 105 ? -8.483 9.546 8.409 1.00 91.75 105 ALA A O 1
ATOM 815 N N . GLN A 1 106 ? -9.037 10.624 10.290 1.00 89.25 106 GLN A N 1
ATOM 816 C CA .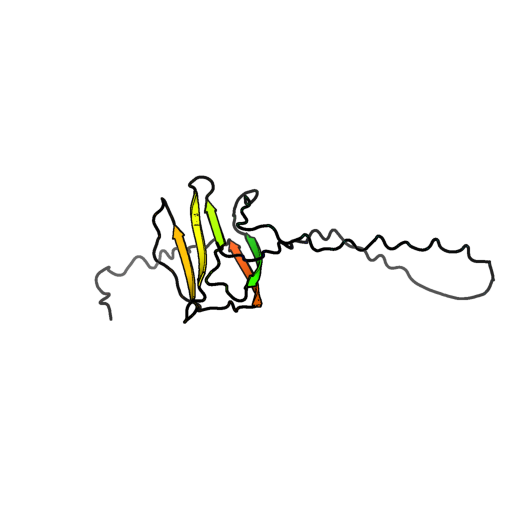 GLN A 1 106 ? -10.463 10.725 9.974 1.00 89.25 106 GLN A CA 1
ATOM 817 C C . GLN A 1 106 ? -10.770 11.908 9.026 1.00 89.25 106 GLN A C 1
ATOM 819 O O . GLN A 1 106 ? -10.368 13.030 9.338 1.00 89.25 106 GLN A O 1
ATOM 824 N N . PRO A 1 107 ? -11.499 11.701 7.906 1.00 90.56 107 PRO A N 1
ATOM 825 C CA . PRO A 1 107 ? -11.977 10.420 7.375 1.00 90.56 107 PRO A CA 1
ATOM 826 C C . PRO A 1 107 ? -10.840 9.570 6.790 1.00 90.56 107 PRO A C 1
ATOM 828 O O . PRO A 1 107 ? -9.986 10.082 6.066 1.00 90.56 107 PRO A O 1
ATOM 831 N N . GLY A 1 108 ? -10.860 8.265 7.090 1.00 95.56 108 GLY A N 1
ATOM 832 C CA . GLY A 1 108 ? -9.858 7.322 6.590 1.00 95.56 108 GLY A CA 1
ATOM 833 C C . GLY A 1 108 ? -9.825 7.298 5.064 1.00 95.56 108 GLY A C 1
ATOM 834 O O . GLY A 1 108 ? -10.861 7.459 4.413 1.00 95.56 108 GLY A O 1
ATOM 835 N N . ILE A 1 109 ? -8.644 7.077 4.484 1.00 97.94 109 ILE A N 1
ATOM 836 C CA . ILE A 1 109 ? -8.470 7.105 3.031 1.00 97.94 109 ILE A CA 1
ATOM 837 C C . ILE A 1 109 ? -7.344 6.197 2.549 1.00 97.94 109 ILE A C 1
ATOM 839 O O . ILE A 1 109 ? -6.318 6.035 3.209 1.00 97.94 109 ILE A O 1
ATOM 843 N N . VAL A 1 110 ? -7.509 5.643 1.350 1.00 98.38 110 VAL A N 1
ATOM 844 C CA . VAL A 1 110 ? -6.444 4.936 0.638 1.00 98.38 110 VAL A CA 1
ATOM 845 C C . VAL A 1 110 ? -5.848 5.850 -0.421 1.00 98.38 110 VAL A C 1
ATOM 847 O O . VAL A 1 110 ? -6.505 6.214 -1.394 1.00 98.38 110 VAL A O 1
ATOM 850 N N . VAL A 1 111 ? -4.573 6.189 -0.249 1.00 98.12 111 VAL A N 1
ATOM 851 C CA . VAL A 1 111 ? -3.803 6.926 -1.251 1.00 98.12 111 VAL A CA 1
ATOM 852 C C . VAL A 1 111 ? -3.056 5.939 -2.139 1.00 98.12 111 VAL A C 1
ATOM 854 O O . VAL A 1 111 ? -2.340 5.075 -1.629 1.00 98.12 111 VAL A O 1
ATOM 857 N N . ARG A 1 112 ? -3.185 6.083 -3.462 1.00 98.38 112 ARG A N 1
ATOM 858 C CA . ARG A 1 112 ? -2.268 5.463 -4.431 1.00 98.38 112 ARG A CA 1
ATOM 859 C C . ARG A 1 112 ? -1.477 6.540 -5.152 1.00 98.38 112 ARG A C 1
ATOM 861 O O . ARG A 1 112 ? -1.997 7.620 -5.415 1.00 98.38 112 ARG A O 1
ATOM 868 N N . ASN A 1 113 ? -0.212 6.259 -5.430 1.00 98.50 113 ASN A N 1
ATOM 869 C CA . ASN A 1 113 ? 0.644 7.138 -6.220 1.00 98.50 113 ASN A CA 1
ATOM 870 C C . ASN A 1 113 ? 1.807 6.332 -6.826 1.00 98.50 113 ASN A C 1
ATOM 872 O O . ASN A 1 113 ? 2.014 5.164 -6.488 1.00 98.50 113 ASN A O 1
ATOM 876 N N . SER A 1 114 ? 2.601 6.983 -7.665 1.00 96.12 114 SER A N 1
ATOM 877 C CA . SER A 1 114 ? 3.927 6.557 -8.095 1.00 96.12 114 SER A CA 1
ATOM 878 C C . SER A 1 114 ? 4.971 7.604 -7.701 1.00 96.12 114 SER A C 1
ATOM 880 O O . SER A 1 114 ? 4.692 8.803 -7.709 1.00 96.12 114 SER A O 1
ATOM 882 N N . CYS A 1 115 ? 6.184 7.158 -7.388 1.00 96.62 115 CYS A N 1
ATOM 883 C CA . CYS A 1 115 ? 7.333 8.033 -7.173 1.00 96.62 115 CYS A CA 1
ATOM 884 C C . CYS A 1 115 ? 8.419 7.656 -8.177 1.00 96.62 115 CYS A C 1
ATOM 886 O O . CYS A 1 115 ? 9.034 6.597 -8.026 1.00 96.62 115 CYS A O 1
ATOM 888 N N . ILE A 1 116 ? 8.604 8.497 -9.195 1.00 96.75 116 ILE A N 1
ATOM 889 C CA . ILE A 1 116 ? 9.529 8.275 -10.311 1.00 96.75 116 ILE A CA 1
ATOM 890 C C . ILE A 1 116 ? 10.630 9.327 -10.243 1.00 96.75 116 ILE A C 1
ATOM 892 O O . ILE A 1 116 ? 10.333 10.519 -10.138 1.00 96.75 116 ILE A O 1
ATOM 896 N N . ASN A 1 117 ? 11.897 8.910 -10.280 1.00 96.81 117 ASN A N 1
ATOM 897 C CA . ASN A 1 117 ? 13.052 9.797 -10.112 1.00 96.81 117 ASN A CA 1
ATOM 898 C C . ASN A 1 117 ? 12.921 10.686 -8.861 1.00 96.81 117 ASN A C 1
ATOM 900 O O . ASN A 1 117 ? 13.153 11.891 -8.916 1.00 96.81 117 ASN A O 1
ATOM 904 N N . ASN A 1 118 ? 12.478 10.097 -7.745 1.00 95.38 118 ASN A N 1
ATOM 905 C CA . ASN A 1 118 ? 12.184 10.778 -6.475 1.00 95.38 118 ASN A CA 1
ATOM 906 C C . ASN A 1 118 ? 11.082 11.855 -6.517 1.00 95.38 118 ASN A C 1
ATOM 908 O O . ASN A 1 118 ? 10.886 12.559 -5.528 1.00 95.38 118 ASN A O 1
ATOM 912 N N . ASN A 1 119 ? 10.317 11.955 -7.605 1.00 97.69 119 ASN A N 1
ATOM 913 C CA . ASN A 1 119 ? 9.191 12.875 -7.716 1.00 97.69 119 ASN A CA 1
ATOM 914 C C . ASN A 1 119 ? 7.872 12.120 -7.578 1.00 97.69 119 ASN A C 1
ATOM 916 O O . ASN A 1 119 ? 7.630 11.127 -8.266 1.00 97.69 119 ASN A O 1
ATOM 920 N N . TRP A 1 120 ? 7.019 12.585 -6.670 1.00 98.19 120 TRP A N 1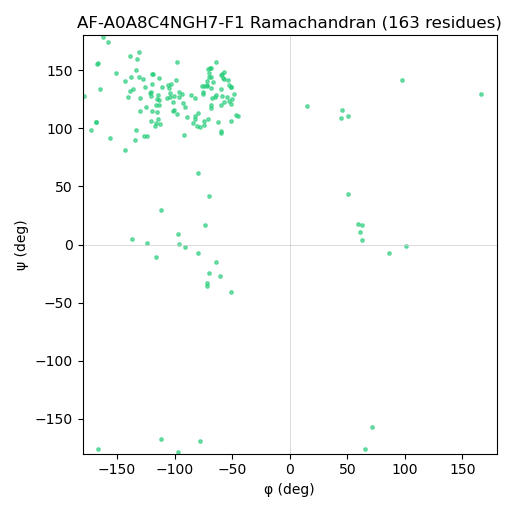
ATOM 921 C CA . TRP A 1 120 ? 5.666 12.060 -6.513 1.00 98.19 120 TRP A CA 1
ATOM 922 C C . TRP A 1 120 ? 4.761 12.571 -7.631 1.00 98.19 120 TRP A C 1
ATOM 924 O O . TRP A 1 120 ? 4.791 13.755 -7.964 1.00 98.19 120 TRP A O 1
ATOM 934 N N . GLY A 1 121 ? 3.948 11.677 -8.190 1.00 98.12 121 GLY A N 1
ATOM 935 C CA . GLY A 1 121 ? 2.879 12.046 -9.112 1.00 98.12 121 GLY A CA 1
ATOM 936 C C . GLY A 1 121 ? 1.653 12.617 -8.395 1.00 98.12 121 GLY A C 1
ATOM 937 O O . GLY A 1 121 ? 1.667 12.890 -7.189 1.00 98.12 121 GLY A O 1
ATOM 938 N N . CYS A 1 122 ? 0.558 12.766 -9.139 1.00 97.88 122 CYS A N 1
ATOM 939 C CA . CYS A 1 122 ? -0.746 13.096 -8.569 1.00 97.88 122 CYS A CA 1
ATOM 940 C C . CYS A 1 122 ? -1.277 11.923 -7.730 1.00 97.88 122 CYS A C 1
ATOM 942 O O . CYS A 1 122 ? -1.222 10.772 -8.155 1.00 97.88 122 CYS A O 1
ATOM 944 N N . GLU A 1 123 ? -1.798 12.210 -6.536 1.00 98.38 123 GLU A N 1
ATOM 945 C CA . GLU A 1 123 ? -2.402 11.182 -5.684 1.00 98.38 123 GLU A CA 1
ATOM 946 C C . GLU 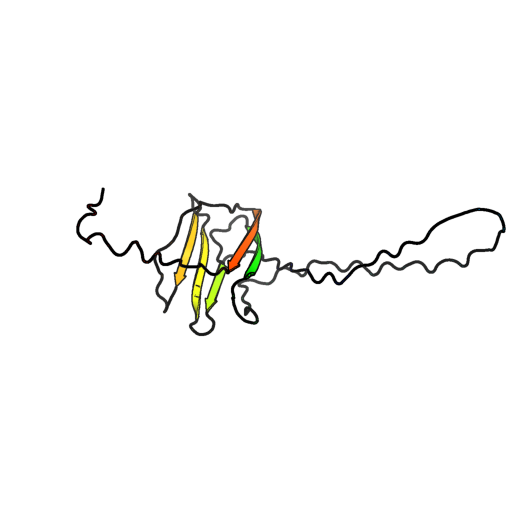A 1 123 ? -3.783 10.752 -6.208 1.00 98.38 123 GLU A C 1
ATOM 948 O O . GLU A 1 123 ? -4.634 11.588 -6.505 1.00 98.38 123 GLU A O 1
ATOM 953 N N . GLU A 1 124 ? -4.038 9.444 -6.212 1.00 98.31 124 GLU A N 1
ATOM 954 C CA . GLU A 1 124 ? -5.347 8.843 -6.479 1.00 98.31 124 GLU A CA 1
ATOM 955 C C . GLU A 1 124 ? -6.018 8.431 -5.162 1.00 98.31 124 GLU A C 1
ATOM 957 O O . GLU A 1 124 ? -5.488 7.611 -4.397 1.00 98.31 124 GLU A O 1
ATOM 962 N N . ARG A 1 125 ? -7.217 8.959 -4.895 1.00 98.00 125 ARG A N 1
ATOM 963 C CA . ARG A 1 125 ? -7.879 8.881 -3.577 1.00 98.00 125 ARG A CA 1
ATOM 964 C C . ARG A 1 125 ? -9.281 8.249 -3.586 1.00 98.00 125 ARG A C 1
ATOM 966 O O . ARG A 1 125 ? -9.895 8.111 -2.533 1.00 98.00 125 ARG A O 1
ATOM 973 N N . ASP A 1 126 ? -9.764 7.808 -4.745 1.00 95.69 126 ASP A N 1
ATOM 974 C CA . ASP A 1 126 ? -11.105 7.230 -4.901 1.00 95.69 126 ASP A CA 1
ATOM 975 C C . ASP A 1 126 ? -11.257 5.840 -4.258 1.00 95.69 126 ASP A C 1
ATOM 977 O O . ASP A 1 126 ? -10.308 5.055 -4.214 1.00 95.69 126 ASP A O 1
ATOM 981 N N . GLY A 1 127 ? -12.470 5.492 -3.823 1.00 94.38 127 GLY A N 1
ATOM 982 C CA . GLY A 1 127 ? -12.802 4.154 -3.304 1.00 94.38 127 GLY A CA 1
ATOM 983 C C . GLY A 1 127 ? -12.870 4.024 -1.776 1.00 94.38 127 GLY A C 1
ATOM 984 O O . GLY A 1 127 ? -13.214 2.953 -1.283 1.00 94.38 127 GLY A O 1
ATOM 985 N N . GLY A 1 128 ? -12.604 5.097 -1.024 1.00 94.69 128 GLY A N 1
ATOM 986 C CA . GLY A 1 128 ? -12.807 5.140 0.431 1.00 94.69 128 GLY A CA 1
ATOM 987 C C . GLY A 1 128 ? -11.809 4.302 1.243 1.00 94.69 128 GLY A C 1
ATOM 988 O O . GLY A 1 128 ? -10.692 4.033 0.799 1.00 94.69 128 GLY A O 1
ATOM 989 N N . MET A 1 129 ? -12.206 3.924 2.465 1.00 97.38 129 MET A N 1
ATOM 990 C CA . MET A 1 129 ? -11.373 3.190 3.424 1.00 97.38 129 MET A CA 1
ATOM 991 C C . MET A 1 129 ? -11.953 1.799 3.721 1.00 97.38 129 MET A C 1
ATOM 993 O O . MET A 1 129 ? -12.919 1.704 4.475 1.00 97.38 129 MET A O 1
ATOM 997 N N . PRO A 1 130 ? -11.367 0.719 3.171 1.00 96.81 130 PRO A N 1
ATOM 998 C CA . PRO A 1 130 ? -11.821 -0.651 3.421 1.00 96.81 130 PRO A CA 1
ATOM 999 C C . PRO A 1 130 ? -11.114 -1.328 4.6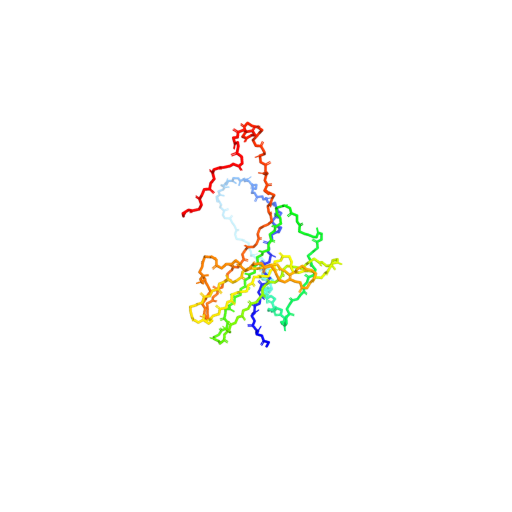10 1.00 96.81 130 PRO A C 1
ATOM 1001 O O . PRO A 1 130 ? -11.382 -2.490 4.904 1.00 96.81 130 PRO A O 1
ATOM 1004 N N . PHE A 1 131 ? -10.160 -0.650 5.256 1.00 96.25 131 PHE A N 1
ATOM 1005 C CA . PHE A 1 131 ? -9.373 -1.206 6.357 1.00 96.25 131 PHE A CA 1
ATOM 1006 C C . PHE A 1 131 ? -9.863 -0.666 7.698 1.00 96.25 131 PHE A C 1
ATOM 1008 O O . PHE A 1 131 ? -10.081 0.535 7.846 1.00 96.25 131 PHE A O 1
ATOM 1015 N N . HIS A 1 132 ? -9.949 -1.546 8.694 1.00 96.00 132 HIS A N 1
ATOM 1016 C CA . HIS A 1 132 ? -10.378 -1.202 10.047 1.00 96.00 132 HIS A CA 1
ATOM 1017 C C . HIS A 1 132 ? -9.399 -1.761 11.072 1.00 96.00 132 HIS A C 1
ATOM 1019 O O . HIS A 1 132 ? -8.862 -2.854 10.890 1.00 96.00 132 HIS A O 1
ATOM 1025 N N . HIS A 1 133 ? -9.175 -1.014 12.152 1.00 94.44 133 HIS A N 1
ATOM 1026 C CA . HIS A 1 133 ? -8.348 -1.452 13.273 1.00 94.44 133 HIS A CA 1
ATOM 1027 C C . HIS A 1 133 ? -8.812 -2.802 13.812 1.00 94.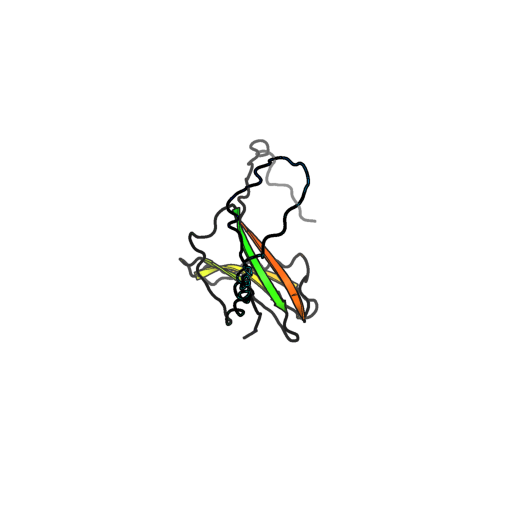44 133 HIS A C 1
ATOM 1029 O O . HIS A 1 133 ? -10.008 -3.067 13.893 1.00 94.44 133 HIS A O 1
ATOM 1035 N N . LEU A 1 134 ? -7.849 -3.648 14.183 1.00 94.50 134 LEU A N 1
ATOM 1036 C CA . LEU A 1 134 ? -8.060 -5.002 14.701 1.00 94.50 134 LEU A CA 1
ATOM 1037 C C . LEU A 1 134 ? -8.742 -5.971 13.721 1.00 94.50 134 LEU A C 1
ATOM 1039 O O . LEU A 1 134 ? -8.978 -7.126 14.073 1.00 94.50 134 LEU A O 1
ATOM 1043 N N . GLN A 1 135 ? -9.007 -5.552 12.480 1.00 94.38 135 GLN A N 1
ATOM 1044 C CA . GLN A 1 135 ? -9.640 -6.388 11.470 1.00 94.38 135 GLN A CA 1
ATOM 1045 C C . GLN A 1 135 ? -8.608 -7.003 10.521 1.00 94.38 135 GLN A C 1
ATOM 1047 O O . GLN A 1 135 ? -7.619 -6.373 10.125 1.00 94.38 135 GLN A O 1
ATOM 1052 N N . ARG A 1 136 ? -8.860 -8.260 10.139 1.00 94.62 136 ARG A N 1
ATOM 1053 C CA . ARG A 1 136 ? -8.103 -8.956 9.098 1.00 94.62 136 ARG A CA 1
ATOM 1054 C C . ARG A 1 136 ? -8.450 -8.383 7.726 1.00 94.62 136 ARG A C 1
ATOM 1056 O O . ARG A 1 136 ? -9.615 -8.132 7.434 1.00 94.62 136 ARG A O 1
ATOM 1063 N N . PHE A 1 137 ? -7.448 -8.251 6.871 1.00 93.69 137 PHE A N 1
ATOM 1064 C CA . PHE A 1 137 ? -7.610 -7.833 5.487 1.00 93.69 137 PHE A CA 1
ATOM 1065 C C . PHE A 1 137 ? -6.843 -8.746 4.531 1.00 93.69 137 PHE A C 1
ATOM 1067 O O . PHE A 1 137 ? -5.876 -9.416 4.907 1.00 93.69 137 PHE A O 1
ATOM 1074 N N . GLU A 1 138 ? -7.268 -8.709 3.273 1.00 95.50 138 GLU A N 1
ATOM 1075 C CA . GLU A 1 138 ? -6.566 -9.291 2.139 1.00 95.50 138 GLU A CA 1
ATOM 1076 C C . GLU A 1 138 ? -6.473 -8.242 1.025 1.00 95.50 138 GLU A C 1
ATOM 1078 O O . GLU A 1 138 ? -7.481 -7.681 0.598 1.00 95.50 138 GLU A O 1
ATOM 1083 N N . VAL A 1 139 ? -5.261 -7.974 0.544 1.00 95.44 139 VAL A N 1
ATOM 1084 C CA . VAL A 1 139 ? -5.014 -7.156 -0.647 1.00 95.44 139 VAL A CA 1
ATOM 1085 C C . VAL A 1 139 ? -4.585 -8.079 -1.776 1.00 95.44 139 VAL A C 1
ATOM 1087 O O . VAL A 1 139 ? -3.621 -8.834 -1.634 1.00 95.44 139 VAL A O 1
ATOM 1090 N N . ARG A 1 140 ? -5.276 -7.998 -2.917 1.00 94.00 140 ARG A N 1
ATOM 1091 C CA . ARG A 1 140 ? -4.907 -8.705 -4.147 1.00 94.00 140 ARG A CA 1
ATOM 1092 C C . ARG A 1 140 ? -4.499 -7.702 -5.216 1.00 94.00 140 ARG A C 1
ATOM 1094 O O . ARG A 1 140 ? -5.304 -6.870 -5.620 1.00 94.00 140 ARG A O 1
ATOM 1101 N N . LEU A 1 141 ? -3.264 -7.807 -5.691 1.00 91.50 141 LEU A N 1
ATOM 1102 C CA . LEU A 1 141 ? -2.774 -7.056 -6.843 1.00 91.50 141 LEU A CA 1
ATOM 1103 C C . LEU A 1 141 ? -2.713 -7.992 -8.046 1.00 91.50 141 LEU A C 1
ATOM 1105 O O . LEU A 1 141 ? -2.150 -9.084 -7.949 1.00 91.50 141 LEU A O 1
ATOM 1109 N N . PHE A 1 142 ? -3.272 -7.557 -9.172 1.00 90.19 142 PHE A N 1
ATOM 1110 C CA . PHE A 1 142 ? -3.247 -8.293 -10.433 1.00 90.19 142 PHE A CA 1
ATOM 1111 C C . PHE A 1 142 ? -2.555 -7.454 -11.496 1.00 90.19 142 PHE A C 1
ATOM 1113 O O . PHE A 1 142 ? -2.901 -6.290 -11.686 1.00 90.19 142 PHE A O 1
ATOM 1120 N N . MET A 1 143 ? -1.605 -8.057 -12.206 1.00 86.38 143 MET A N 1
ATOM 1121 C CA . MET A 1 143 ? -1.039 -7.460 -13.408 1.00 86.38 143 MET A CA 1
ATOM 1122 C C . MET A 1 143 ? -1.809 -7.959 -14.628 1.00 86.38 143 MET A C 1
ATOM 1124 O O . MET A 1 143 ? -1.853 -9.162 -14.897 1.00 86.38 143 MET A O 1
ATOM 1128 N N . PHE A 1 144 ? -2.376 -7.031 -15.390 1.00 85.50 144 PHE A N 1
ATOM 1129 C CA . PHE A 1 144 ? -3.056 -7.313 -16.648 1.00 85.50 144 PHE A CA 1
ATOM 1130 C C . PHE A 1 144 ? -2.601 -6.331 -17.727 1.00 85.50 144 PHE A C 1
ATOM 1132 O O . PHE A 1 144 ? -2.241 -5.191 -17.444 1.00 85.50 144 PHE A O 1
ATOM 1139 N N . THR A 1 145 ? -2.617 -6.784 -18.977 1.00 82.88 145 THR A N 1
ATOM 1140 C CA . THR A 1 145 ? -2.380 -5.913 -20.129 1.00 82.88 145 THR A CA 1
ATOM 1141 C C . THR A 1 145 ? -3.676 -5.197 -20.470 1.00 82.88 145 THR A C 1
ATOM 1143 O O . THR A 1 145 ? -4.693 -5.844 -20.713 1.00 82.88 145 THR A O 1
ATOM 1146 N N . ILE A 1 146 ? -3.641 -3.868 -20.544 1.00 78.75 146 ILE A N 1
ATOM 1147 C CA . ILE A 1 146 ? -4.735 -3.111 -21.152 1.00 78.75 146 ILE A CA 1
ATOM 1148 C C . ILE A 1 146 ? -4.554 -3.193 -22.666 1.00 78.75 146 ILE A C 1
ATOM 1150 O O . ILE A 1 146 ? -3.599 -2.643 -23.217 1.00 78.75 146 ILE A O 1
ATOM 1154 N N . LEU A 1 147 ? -5.473 -3.874 -23.346 1.00 76.94 147 LEU A N 1
ATOM 1155 C CA . LEU A 1 147 ? -5.548 -3.819 -24.800 1.00 76.94 147 LEU A CA 1
ATOM 1156 C C . LEU A 1 147 ? -6.133 -2.461 -25.192 1.00 76.94 147 LEU A C 1
ATOM 1158 O O . LEU A 1 147 ? -7.322 -2.206 -25.014 1.00 76.94 147 LEU A O 1
ATOM 1162 N N . LYS A 1 148 ? -5.289 -1.564 -25.707 1.00 63.94 148 LYS A N 1
ATOM 1163 C CA . LYS A 1 148 ? -5.769 -0.348 -26.364 1.00 63.94 148 LYS A CA 1
ATOM 1164 C C . LYS A 1 148 ? -6.237 -0.723 -27.765 1.00 63.94 148 LYS A C 1
ATOM 1166 O O . LYS A 1 148 ? -5.420 -0.870 -28.668 1.00 63.94 148 LYS A O 1
ATOM 1171 N N . PHE A 1 149 ? -7.544 -0.848 -27.955 1.00 58.66 149 PHE A N 1
ATOM 1172 C CA . PHE A 1 149 ? -8.118 -0.787 -29.294 1.00 58.66 149 PHE A CA 1
ATOM 1173 C C . PHE A 1 149 ? -8.089 0.677 -29.731 1.00 58.66 149 PHE A C 1
ATOM 1175 O O . PHE A 1 149 ? -8.887 1.490 -29.264 1.00 58.66 149 PHE A O 1
ATOM 1182 N N . SER A 1 150 ? -7.142 1.051 -30.591 1.00 60.78 150 SER A N 1
ATOM 1183 C CA . SER A 1 150 ? -7.292 2.293 -31.341 1.00 60.78 150 SER A CA 1
ATOM 1184 C C . SER A 1 150 ? -8.438 2.076 -32.326 1.00 60.78 150 SER A C 1
ATOM 1186 O O . SER A 1 150 ? -8.378 1.186 -33.167 1.00 60.78 150 SER A O 1
ATOM 1188 N N . ASN A 1 151 ? -9.517 2.847 -32.199 1.00 49.16 151 ASN A N 1
ATOM 1189 C CA . ASN A 1 151 ? -10.546 2.902 -33.230 1.00 49.16 151 ASN A CA 1
ATOM 1190 C C . ASN A 1 151 ? -10.083 3.919 -34.288 1.00 49.16 151 ASN A C 1
ATOM 1192 O O . ASN A 1 151 ? -10.143 5.124 -34.022 1.00 49.16 151 ASN A O 1
ATOM 1196 N N . PRO A 1 152 ? -9.603 3.493 -35.472 1.00 58.12 152 PRO A N 1
ATOM 1197 C CA . PRO A 1 152 ? -9.153 4.427 -36.499 1.00 58.12 152 PRO A CA 1
ATOM 1198 C C . PRO A 1 152 ? -10.281 5.325 -37.039 1.00 58.12 152 PRO A C 1
ATOM 1200 O O . PRO A 1 152 ? -9.975 6.354 -37.635 1.00 58.12 152 PRO A O 1
ATOM 1203 N N . SER A 1 153 ? -11.563 5.008 -36.792 1.00 55.28 153 SER A N 1
ATOM 1204 C CA . SER A 1 153 ? -12.701 5.799 -37.298 1.00 55.28 153 SER A CA 1
ATOM 1205 C C . SER A 1 153 ? -13.020 7.078 -36.508 1.00 55.28 153 SER A C 1
ATOM 1207 O O . SER A 1 153 ? -13.813 7.887 -36.978 1.00 55.28 153 SER A O 1
ATOM 1209 N N . LEU A 1 154 ? -12.382 7.320 -35.354 1.00 53.91 154 LEU A N 1
ATOM 1210 C CA . LEU A 1 154 ? -12.595 8.547 -34.565 1.00 53.91 154 LEU A CA 1
ATOM 1211 C C . LEU A 1 154 ? -11.552 9.649 -34.816 1.00 53.91 154 LEU A C 1
ATOM 1213 O O . LEU A 1 154 ? -11.578 10.686 -34.158 1.00 53.91 154 LEU A O 1
ATOM 1217 N N . LYS A 1 155 ? -10.675 9.499 -35.819 1.00 52.34 155 LYS A N 1
ATOM 1218 C CA . LYS A 1 155 ? -9.869 10.620 -36.334 1.00 52.34 155 LYS A CA 1
ATOM 1219 C C . LYS A 1 155 ? -10.689 11.495 -37.291 1.00 52.34 155 LYS A C 1
ATOM 1221 O O . LYS A 1 155 ? -10.357 11.603 -38.461 1.00 52.34 155 LYS A O 1
ATOM 1226 N N . SER A 1 156 ? -11.773 12.106 -36.815 1.00 54.19 156 SER A N 1
ATOM 1227 C CA . SER A 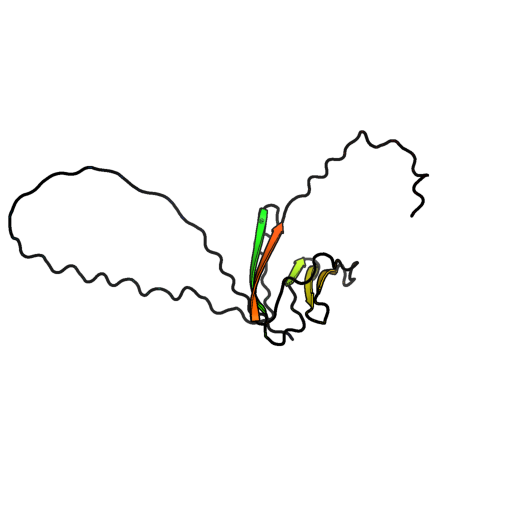1 156 ? -12.282 13.372 -37.369 1.00 54.19 156 SER A CA 1
ATOM 1228 C C . SER A 1 156 ? -13.428 13.927 -36.521 1.00 54.19 156 SER A C 1
ATOM 1230 O O . SER A 1 156 ? -14.585 13.552 -36.673 1.00 54.19 156 SER A O 1
ATOM 1232 N N . LYS A 1 157 ? -13.104 14.877 -35.643 1.00 44.25 157 LYS A N 1
ATOM 1233 C CA . LYS A 1 157 ? -13.853 16.135 -35.510 1.00 44.25 157 LYS A CA 1
ATOM 1234 C C . LYS A 1 157 ? -13.054 17.099 -34.635 1.00 44.25 157 LYS A C 1
ATOM 1236 O O . LYS A 1 157 ? -12.917 16.894 -33.440 1.00 44.25 157 LYS A O 1
ATOM 1241 N N . SER A 1 158 ? -12.472 18.078 -35.326 1.00 46.06 158 SER A N 1
ATOM 1242 C CA . SER A 1 158 ? -11.978 19.390 -34.888 1.00 46.06 158 SER A CA 1
ATOM 1243 C C . SER A 1 158 ? -11.791 19.651 -33.387 1.00 46.06 158 SER A C 1
ATOM 1245 O O . SER A 1 158 ? -12.746 19.753 -32.619 1.00 46.06 158 SER A O 1
ATOM 1247 N N . ASP A 1 159 ? -10.540 19.942 -33.058 1.00 52.62 159 ASP A N 1
ATOM 1248 C CA . ASP A 1 159 ? -9.958 20.347 -31.778 1.00 52.62 159 ASP A CA 1
ATOM 1249 C C . ASP A 1 159 ? -10.363 21.774 -31.318 1.00 52.62 159 ASP A C 1
ATOM 1251 O O . ASP A 1 159 ? -9.527 22.559 -30.880 1.00 52.62 159 ASP A O 1
ATOM 1255 N N . SER A 1 160 ? -11.630 22.184 -31.476 1.00 50.31 160 SER A N 1
ATOM 1256 C CA . SER A 1 160 ? -12.035 23.581 -31.204 1.00 50.31 160 SER A CA 1
ATOM 1257 C C . SER A 1 160 ? -13.341 23.798 -30.438 1.00 50.31 160 SER A C 1
ATOM 1259 O O . SER A 1 160 ? -13.712 24.950 -30.213 1.00 50.31 160 SER A O 1
ATOM 1261 N N . GLN A 1 161 ? -14.028 22.754 -29.963 1.00 47.69 161 GLN A N 1
ATOM 1262 C CA . GLN A 1 161 ? -15.201 22.945 -29.101 1.00 47.69 161 GLN A CA 1
ATOM 1263 C C . GLN A 1 161 ? -15.331 21.891 -28.001 1.00 47.69 161 GLN A C 1
ATOM 1265 O O . GLN A 1 161 ? -16.155 20.991 -28.097 1.00 47.69 161 GLN A O 1
ATOM 1270 N N . ILE A 1 162 ? -14.596 22.065 -26.901 1.00 45.66 162 ILE A N 1
ATOM 1271 C CA . ILE A 1 162 ? -15.094 21.679 -25.574 1.00 45.66 162 ILE A CA 1
ATOM 1272 C C . ILE A 1 162 ? -14.807 22.847 -24.625 1.00 45.66 162 ILE A C 1
ATOM 1274 O O . ILE A 1 162 ? -13.686 23.045 -24.164 1.00 45.66 162 ILE A O 1
ATOM 1278 N N . ARG A 1 163 ? -15.832 23.673 -24.383 1.00 43.34 163 ARG A N 1
ATOM 1279 C CA . ARG A 1 163 ? -15.870 24.592 -23.239 1.00 43.34 163 ARG A CA 1
ATOM 1280 C C . ARG A 1 163 ? -16.175 23.754 -21.999 1.00 43.34 163 ARG A C 1
ATOM 1282 O O . ARG A 1 163 ? -17.125 22.978 -22.021 1.00 43.34 163 ARG A O 1
ATOM 1289 N N . HIS A 1 164 ? -15.375 23.918 -20.952 1.00 44.94 164 HIS A N 1
ATOM 1290 C CA . HIS A 1 164 ? -15.622 23.314 -19.647 1.00 44.94 164 HIS A CA 1
ATOM 1291 C C . HIS A 1 164 ? -16.878 23.936 -19.011 1.00 44.94 164 HIS A C 1
ATOM 1293 O O . HIS A 1 164 ? -16.951 25.159 -18.873 1.00 44.94 164 HIS A O 1
ATOM 1299 N N . VAL A 1 165 ? -17.826 23.082 -18.623 1.00 42.31 165 VAL A N 1
ATOM 1300 C CA . VAL A 1 165 ? -18.756 23.282 -17.501 1.00 42.31 165 VAL A CA 1
ATOM 1301 C C . VAL A 1 165 ? -18.582 22.075 -16.594 1.00 42.31 165 VAL A C 1
ATOM 1303 O O . VAL A 1 165 ? -18.490 20.960 -17.158 1.00 42.31 165 VAL A O 1
#

Foldseek 3Di:
DFDWFWFDDDDDDDDDDDDDDDDDDDDDDDDDDDDPDPPPPPPPPPPRGDGTDDPPDDDDDPPDDDAFDKDKTKTAAAQPGQKDWDFDADPVQRWGPWIWMWGVPPVTWTWIWIQGPNRIDDIDTPDGHPHDHRDMDMDMDGDHDDDDDDPPVPPDDDPPDDDDD

Sequence (165 aa):
MIESTFSLVTPWFAAFSSPHLALPSHPHSSSLPHPSSPSRSFPPSFPTHSPPPPLPFSKPIPNGIRPGWRLVINGTVNANCERFVINLMASATNDKVLHFNPRFAQPGIVVRNSCINNNWGCEERDGGMPFHHLQRFEVRLFMFTILKFSNPSLKSKSDSQIRHV

Nearest PDB structures (foldseek):
  2d6k-assembly1_B  TM=9.527E-01  e=2.432E-06  Mus musculus
  2d6k-assembly1_A  TM=9.492E-01  e=6.431E-06  Mus musculus
  2d6o-assembly1_X  TM=9.307E-01  e=6.788E-06  Mus musculus
  2d6l-assembly1_X  TM=9.351E-01  e=7.563E-06  Mus musculus
  2eak-assembly3_C  TM=9.163E-01  e=9.387E-06  Homo sapiens

Radius of gyration: 27.64 Å; Cα contacts (8 Å, |Δi|>4): 193; chains: 1; bounding box: 37×93×54 Å

Secondary structure (DSSP, 8-state):
-----EE-------------------------PPP------PPP-----PPPPPSS-----TT---TT-EEEEEEE--TT-SB--EEEEETTTTEEEEEEEEE-SSSPEEEEEEEETTEE-PPB-TT-----TT-EEEEEEE---------GGG--S-TT-----

Solvent-accessible surface area (backbone atoms only — not comparable to full-atom values): 11413 Å² total; per-residue (Å²): 138,71,79,68,53,41,49,87,81,85,86,86,85,86,81,78,89,84,84,84,87,86,88,89,89,81,91,83,91,81,95,71,87,76,76,79,72,76,78,78,73,70,73,79,78,71,80,89,66,79,76,60,62,70,80,89,75,84,78,87,65,81,92,59,88,47,73,78,38,71,49,71,47,32,35,45,39,42,81,83,50,60,47,54,77,51,74,44,66,43,84,90,76,72,24,29,75,33,37,42,34,44,35,57,56,88,80,44,34,31,40,34,36,34,29,55,93,89,41,71,58,77,75,45,58,82,88,48,59,92,76,51,66,70,34,74,49,76,49,77,48,74,39,71,79,83,82,79,79,80,66,80,86,70,82,75,77,78,100,79,79,82,81,90,128